Protein AF-A0A447P6P5-F1 (afdb_monomer)

Organism: Salmonella enterica I (NCBI:txid59201)

Radius of gyration: 33.0 Å; Cα contacts (8 Å, |Δi|>4): 101; chains: 1; bounding box: 118×25×106 Å

pLDDT: mean 76.09, std 16.67, range [41.31, 94.81]

Structure (mmCIF, N/CA/C/O backbone):
data_AF-A0A447P6P5-F1
#
_entry.id   AF-A0A447P6P5-F1
#
loop_
_atom_site.group_PDB
_atom_site.id
_atom_site.type_symbol
_atom_site.label_atom_id
_atom_site.label_alt_id
_atom_site.label_comp_id
_atom_site.label_asym_id
_atom_site.label_entity_id
_atom_site.label_seq_id
_atom_site.pdbx_PDB_ins_code
_atom_site.Cartn_x
_atom_site.Cartn_y
_atom_site.Cartn_z
_atom_site.occupancy
_atom_site.B_iso_or_equiv
_atom_site.auth_seq_id
_atom_site.auth_comp_id
_atom_site.auth_asym_id
_atom_site.auth_atom_id
_atom_site.pdbx_PDB_model_num
ATOM 1 N N . MET A 1 1 ? 58.495 3.629 -53.660 1.00 51.19 1 MET A N 1
ATOM 2 C CA . MET A 1 1 ? 57.794 2.337 -53.811 1.00 51.19 1 MET A CA 1
ATOM 3 C C . MET A 1 1 ? 57.690 1.677 -52.441 1.00 51.19 1 MET A C 1
ATOM 5 O O . MET A 1 1 ? 58.689 1.138 -52.007 1.00 51.19 1 MET A O 1
ATOM 9 N N . HIS A 1 2 ? 56.538 1.752 -51.763 1.00 53.44 2 HIS A N 1
ATOM 10 C CA . HIS A 1 2 ? 56.118 0.843 -50.677 1.00 53.44 2 HIS A CA 1
ATOM 11 C C . HIS A 1 2 ? 54.572 0.755 -50.694 1.00 53.44 2 HIS A C 1
ATOM 13 O O . HIS A 1 2 ? 53.941 1.761 -51.029 1.00 53.44 2 HIS A O 1
ATOM 19 N N . PRO A 1 3 ? 53.969 -0.424 -50.435 1.00 55.09 3 PRO A N 1
ATOM 20 C CA . PRO A 1 3 ? 52.590 -0.732 -50.821 1.00 55.09 3 PRO A CA 1
ATOM 21 C C . PRO A 1 3 ? 51.526 -0.330 -49.786 1.00 55.09 3 PRO A C 1
ATOM 23 O O . PRO A 1 3 ? 51.764 -0.310 -48.581 1.00 55.09 3 PRO A O 1
ATOM 26 N N . ILE A 1 4 ? 50.328 -0.065 -50.310 1.00 50.03 4 ILE A N 1
ATOM 27 C CA . ILE A 1 4 ? 49.050 0.128 -49.614 1.00 50.03 4 ILE A CA 1
ATOM 28 C C . ILE A 1 4 ? 48.359 -1.241 -49.506 1.00 50.03 4 ILE A C 1
ATOM 30 O O . ILE A 1 4 ? 48.405 -1.994 -50.478 1.00 50.03 4 ILE A O 1
ATOM 34 N N . SER A 1 5 ? 47.654 -1.506 -48.397 1.00 49.19 5 SER A N 1
ATOM 35 C CA . SER A 1 5 ? 46.321 -2.161 -48.322 1.00 49.19 5 SER A CA 1
ATOM 36 C C . SER A 1 5 ? 46.210 -3.167 -47.178 1.00 49.19 5 SER A C 1
ATOM 38 O O . SER A 1 5 ? 46.992 -4.110 -47.098 1.00 49.19 5 SER A O 1
ATOM 40 N N . GLY A 1 6 ? 45.175 -3.005 -46.346 1.00 42.78 6 GLY A N 1
ATOM 41 C CA . GLY A 1 6 ? 44.743 -4.063 -45.432 1.00 42.78 6 GLY A CA 1
ATOM 42 C C . GLY A 1 6 ? 44.015 -3.631 -44.158 1.00 42.78 6 GLY A C 1
ATOM 43 O O . GLY A 1 6 ? 44.214 -4.275 -43.137 1.00 42.78 6 GLY A O 1
ATOM 44 N N . ALA A 1 7 ? 43.194 -2.575 -44.166 1.00 54.06 7 ALA A N 1
ATOM 45 C CA . ALA A 1 7 ? 42.187 -2.409 -43.112 1.00 54.06 7 ALA A CA 1
ATOM 46 C C . ALA A 1 7 ? 40.901 -3.121 -43.573 1.00 54.06 7 ALA A C 1
ATOM 48 O O . ALA A 1 7 ? 40.435 -2.829 -44.679 1.00 54.06 7 ALA A O 1
ATOM 49 N N . PRO A 1 8 ? 40.348 -4.078 -42.804 1.00 49.00 8 PRO A N 1
ATOM 50 C CA . PRO A 1 8 ? 39.169 -4.813 -43.227 1.00 49.00 8 PRO A CA 1
ATOM 51 C C . PRO A 1 8 ? 37.962 -3.876 -43.274 1.00 49.00 8 PRO A C 1
ATOM 53 O O . PRO A 1 8 ? 37.763 -3.030 -42.403 1.00 49.00 8 PRO A O 1
ATOM 56 N N . ALA A 1 9 ? 37.179 -4.044 -44.336 1.00 51.53 9 ALA A N 1
ATOM 57 C CA . ALA A 1 9 ? 35.943 -3.338 -44.604 1.00 51.53 9 ALA A CA 1
ATOM 58 C C . ALA A 1 9 ? 34.991 -3.420 -43.402 1.00 51.53 9 ALA A C 1
ATOM 60 O O . ALA A 1 9 ? 34.477 -4.486 -43.068 1.00 51.53 9 ALA A O 1
ATOM 61 N N . GLN A 1 10 ? 34.744 -2.274 -42.770 1.00 59.47 10 GLN A N 1
ATOM 62 C CA . GLN A 1 10 ? 33.618 -2.111 -41.864 1.00 59.47 10 GLN A CA 1
ATOM 63 C C . GLN A 1 10 ? 32.341 -2.097 -42.721 1.00 59.47 10 GLN A C 1
ATOM 65 O O . GLN A 1 10 ? 32.234 -1.243 -43.607 1.00 59.47 10 GLN A O 1
ATOM 70 N N . PRO A 1 11 ? 31.396 -3.036 -42.531 1.00 58.00 11 PRO A N 1
ATOM 71 C CA . PRO A 1 11 ? 30.190 -3.073 -43.342 1.00 58.00 11 PRO A CA 1
ATOM 72 C C . PRO A 1 11 ? 29.338 -1.816 -43.078 1.00 58.00 11 PRO A C 1
ATOM 74 O O . PRO A 1 11 ? 29.114 -1.463 -41.917 1.00 58.00 11 PRO A O 1
ATOM 77 N N . PRO A 1 12 ? 28.850 -1.130 -44.128 1.00 58.97 12 PRO A N 1
ATOM 78 C CA . PRO A 1 12 ? 27.878 -0.057 -44.002 1.00 58.97 12 PRO A CA 1
ATOM 79 C C . PRO A 1 12 ? 26.493 -0.697 -43.865 1.00 58.97 12 PRO A C 1
ATOM 81 O O . PRO A 1 12 ? 25.820 -0.983 -44.852 1.00 58.97 12 PRO A O 1
ATOM 84 N N . GLY A 1 13 ? 26.089 -0.985 -42.633 1.00 54.47 13 GLY A N 1
ATOM 85 C CA . GLY A 1 13 ? 24.804 -1.609 -42.342 1.00 54.47 13 GLY A CA 1
ATOM 86 C C . GLY A 1 13 ? 24.309 -1.223 -40.958 1.00 54.47 13 GLY A C 1
ATOM 87 O O . GLY A 1 13 ? 25.074 -1.198 -40.006 1.00 54.47 13 GLY A O 1
ATOM 88 N N . GLU A 1 14 ? 23.018 -0.921 -40.885 1.00 51.12 14 GLU A N 1
ATOM 89 C CA . GLU A 1 14 ? 22.245 -0.584 -39.688 1.00 51.12 14 GLU A CA 1
ATOM 90 C C . GLU A 1 14 ? 22.444 0.839 -39.158 1.00 51.12 14 GLU A C 1
ATOM 92 O O . GLU A 1 14 ? 23.229 1.120 -38.253 1.00 51.12 14 GLU A O 1
ATOM 97 N N . GLY A 1 15 ? 21.580 1.733 -39.648 1.00 48.16 15 GLY A N 1
ATOM 98 C CA . GLY A 1 15 ? 21.087 2.860 -38.867 1.00 48.16 15 GLY A CA 1
ATOM 99 C C . GLY A 1 15 ? 20.467 2.371 -37.556 1.00 48.16 15 GLY A C 1
ATOM 100 O O . GLY A 1 15 ? 19.250 2.290 -37.413 1.00 48.16 15 GLY A O 1
ATOM 101 N N . ARG A 1 16 ? 21.307 2.047 -36.572 1.00 52.16 16 ARG A N 1
ATOM 102 C CA . ARG A 1 16 ? 20.913 2.035 -35.170 1.00 52.16 16 ARG A CA 1
ATOM 103 C C . ARG A 1 16 ? 20.646 3.482 -34.823 1.00 52.16 16 ARG A C 1
ATOM 105 O O . ARG A 1 16 ? 21.574 4.262 -34.635 1.00 52.16 16 ARG A O 1
ATOM 112 N N . ASN A 1 17 ? 19.368 3.843 -34.779 1.00 54.59 17 ASN A N 1
ATOM 113 C CA . ASN A 1 17 ? 18.946 5.081 -34.153 1.00 54.59 17 ASN A CA 1
ATOM 114 C C . ASN A 1 17 ? 19.639 5.133 -32.772 1.00 54.59 17 ASN A C 1
ATOM 116 O O . ASN A 1 17 ? 19.392 4.235 -31.960 1.00 54.59 17 ASN A O 1
ATOM 120 N N . PRO A 1 18 ? 20.553 6.084 -32.498 1.00 56.53 18 PRO A N 1
ATOM 121 C CA . PRO A 1 18 ? 21.360 6.086 -31.270 1.00 56.53 18 PRO A CA 1
ATOM 122 C C . PRO A 1 18 ? 20.484 6.097 -30.007 1.00 56.53 18 PRO A C 1
ATOM 124 O O . PRO A 1 18 ? 20.868 5.572 -28.964 1.00 56.53 18 PRO A O 1
ATOM 127 N N . LEU A 1 19 ? 19.255 6.600 -30.140 1.00 57.69 19 LEU A N 1
ATOM 128 C CA . LEU A 1 19 ? 18.202 6.577 -29.128 1.00 57.69 19 LEU A CA 1
ATOM 129 C C . LEU A 1 19 ? 17.721 5.152 -28.786 1.00 57.69 19 LEU A C 1
ATOM 131 O O . LEU A 1 19 ? 17.464 4.849 -27.621 1.00 57.69 19 LEU A O 1
ATOM 135 N N . SER A 1 20 ? 17.624 4.257 -29.774 1.00 59.41 20 SER A N 1
ATOM 136 C CA . SER A 1 20 ? 17.204 2.864 -29.575 1.00 59.41 20 SER A CA 1
ATOM 137 C C . SER A 1 20 ? 18.288 2.056 -28.872 1.00 59.41 20 SER A C 1
ATOM 139 O O . SER A 1 20 ? 17.975 1.382 -27.899 1.00 59.41 20 SER A O 1
ATOM 141 N N . ALA A 1 21 ? 19.556 2.199 -29.275 1.00 62.72 21 ALA A N 1
ATOM 142 C CA . ALA A 1 21 ? 20.678 1.525 -28.616 1.00 62.72 21 ALA A CA 1
ATOM 143 C C . ALA A 1 21 ? 20.829 1.960 -27.147 1.00 62.72 21 ALA A C 1
ATOM 145 O O . ALA A 1 21 ? 21.043 1.119 -26.278 1.00 62.72 21 ALA A O 1
ATOM 146 N N . ALA A 1 22 ? 20.626 3.251 -26.852 1.00 63.69 22 ALA A N 1
ATOM 147 C CA . ALA A 1 22 ? 20.622 3.767 -25.482 1.00 63.69 22 ALA A CA 1
ATOM 148 C C . ALA A 1 22 ? 19.467 3.204 -24.631 1.00 63.69 22 ALA A C 1
ATOM 150 O O . ALA A 1 22 ? 19.603 2.972 -23.431 1.00 63.69 22 ALA A O 1
ATOM 151 N N . SER A 1 23 ? 18.331 2.915 -25.267 1.00 63.56 23 SER A N 1
ATOM 152 C CA . SER A 1 23 ? 17.153 2.334 -24.616 1.00 63.56 23 SER A CA 1
ATOM 153 C C . SER A 1 23 ? 17.331 0.849 -24.265 1.00 63.56 23 SER A C 1
ATOM 155 O O . SER A 1 23 ? 16.582 0.320 -23.442 1.00 63.56 23 SER A O 1
ATOM 157 N N . GLU A 1 24 ? 18.289 0.151 -24.882 1.00 74.56 24 GLU A N 1
ATOM 158 C CA . GLU A 1 24 ? 18.596 -1.264 -24.604 1.00 74.56 24 GLU A CA 1
ATOM 159 C C . GLU A 1 24 ? 19.749 -1.456 -23.615 1.00 74.56 24 GLU A C 1
ATOM 161 O O . GLU A 1 24 ? 20.139 -2.587 -23.335 1.00 74.56 24 GLU A O 1
ATOM 166 N N . GLN A 1 25 ? 20.297 -0.368 -23.073 1.00 78.31 25 GLN A N 1
ATOM 167 C CA . GLN A 1 25 ? 21.364 -0.448 -22.086 1.00 78.31 25 GLN A CA 1
ATOM 168 C C . GLN A 1 25 ? 20.841 -0.961 -20.734 1.00 78.31 25 GLN A C 1
ATOM 170 O O . GLN A 1 25 ? 19.673 -0.735 -20.379 1.00 78.31 25 GLN A O 1
ATOM 175 N N . PRO A 1 26 ? 21.698 -1.646 -19.954 1.00 83.75 26 PRO A N 1
ATOM 176 C CA . PRO A 1 26 ? 21.374 -2.009 -18.583 1.00 83.75 26 PRO A CA 1
ATOM 177 C C . PRO A 1 26 ? 21.092 -0.759 -17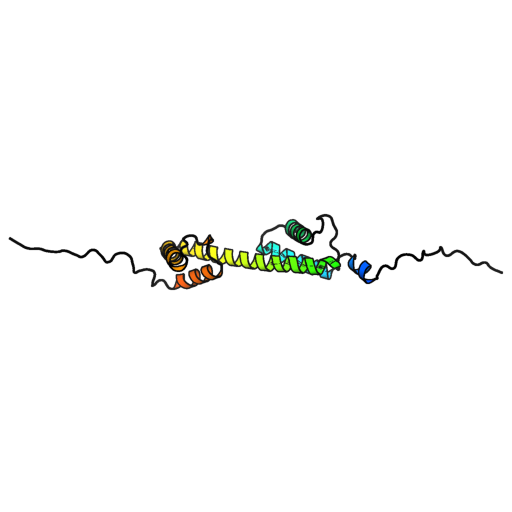.739 1.00 83.75 26 PRO A C 1
ATOM 179 O O . PRO A 1 26 ? 21.583 0.331 -18.030 1.00 83.75 26 PRO A O 1
ATOM 182 N N . LEU A 1 27 ? 20.323 -0.939 -16.664 1.00 85.81 27 LEU A N 1
ATOM 183 C CA . LEU A 1 27 ? 20.071 0.107 -15.671 1.00 85.81 27 LEU A CA 1
ATOM 184 C C . LEU A 1 27 ? 21.379 0.750 -15.185 1.00 85.81 27 LEU A C 1
ATOM 186 O O . LEU A 1 27 ? 22.307 0.059 -14.759 1.00 85.81 27 LEU A O 1
ATOM 190 N N . SER A 1 28 ? 21.410 2.082 -15.158 1.00 87.88 28 SER A N 1
ATOM 191 C CA . SER A 1 28 ? 22.479 2.827 -14.486 1.00 87.88 28 SER A CA 1
ATOM 192 C C . SER A 1 28 ? 22.484 2.553 -12.974 1.00 87.88 28 SER A C 1
ATOM 194 O O . SER A 1 28 ? 21.442 2.262 -12.380 1.00 87.88 28 SER A O 1
ATOM 196 N N . MET A 1 29 ? 23.642 2.712 -12.322 1.00 88.81 29 MET A N 1
ATOM 197 C CA . MET A 1 29 ? 23.793 2.544 -10.868 1.00 88.81 29 MET A CA 1
ATOM 198 C C . MET A 1 29 ? 22.770 3.372 -10.081 1.00 88.81 29 MET A C 1
ATOM 200 O O . MET A 1 29 ? 22.152 2.865 -9.150 1.00 88.81 29 MET A O 1
ATOM 204 N N . GLN A 1 30 ? 22.525 4.619 -10.492 1.00 89.44 30 GLN A N 1
ATOM 205 C CA . GLN A 1 30 ? 21.541 5.483 -9.838 1.00 89.44 30 GLN A CA 1
ATOM 206 C C . GLN A 1 30 ? 20.110 4.942 -9.974 1.00 89.44 30 GLN A C 1
ATOM 208 O O . GLN A 1 30 ? 19.375 4.907 -8.990 1.00 89.44 30 GLN A O 1
ATOM 213 N N . GLN A 1 31 ? 19.730 4.476 -11.168 1.00 89.94 31 GLN A N 1
ATOM 214 C CA . GLN A 1 31 ? 18.408 3.895 -11.429 1.00 89.94 31 GLN A CA 1
ATOM 215 C C . GLN A 1 31 ? 18.186 2.648 -10.569 1.00 89.94 31 GLN A C 1
ATOM 217 O O . GLN A 1 31 ? 17.155 2.504 -9.915 1.00 89.94 31 GLN A O 1
ATOM 222 N N . ARG A 1 32 ? 19.196 1.776 -10.498 1.00 88.12 32 ARG A N 1
ATOM 223 C CA . ARG A 1 32 ? 19.159 0.583 -9.651 1.00 88.12 32 ARG A CA 1
ATOM 224 C C . ARG A 1 32 ? 18.970 0.940 -8.175 1.00 88.12 32 ARG A C 1
ATOM 226 O O . ARG A 1 32 ? 18.113 0.348 -7.528 1.00 88.12 32 ARG A O 1
ATOM 233 N N . THR A 1 33 ? 19.693 1.939 -7.666 1.00 93.62 33 THR A N 1
ATOM 234 C CA . THR A 1 33 ? 19.553 2.409 -6.277 1.00 93.62 33 THR A CA 1
ATOM 235 C C . THR A 1 33 ? 18.148 2.933 -5.973 1.00 93.62 33 THR A C 1
ATOM 237 O O . THR A 1 33 ? 17.622 2.671 -4.892 1.00 93.62 33 THR A O 1
ATOM 240 N N . VAL A 1 34 ? 17.515 3.653 -6.907 1.00 93.75 34 VAL A N 1
ATOM 241 C CA . VAL A 1 34 ? 16.137 4.145 -6.728 1.00 93.75 34 VAL A CA 1
ATOM 242 C C . VAL A 1 34 ? 15.151 2.981 -6.610 1.00 93.75 34 VAL A C 1
ATOM 244 O O . VAL A 1 34 ? 14.380 2.945 -5.650 1.00 93.75 34 VAL A O 1
ATOM 247 N N . LEU A 1 35 ? 15.212 2.005 -7.524 1.00 91.94 35 LEU A N 1
ATOM 248 C CA . LEU A 1 35 ? 14.338 0.825 -7.482 1.00 91.94 35 LEU A CA 1
ATOM 249 C C . LEU A 1 35 ? 14.544 0.026 -6.189 1.00 91.94 35 LEU A C 1
ATOM 251 O O . LEU A 1 35 ? 13.580 -0.260 -5.487 1.00 91.94 35 LEU A O 1
ATOM 255 N N . GLU A 1 36 ? 15.794 -0.256 -5.819 1.00 92.81 36 GLU A N 1
ATOM 256 C CA . GLU A 1 36 ? 16.129 -0.980 -4.585 1.00 92.81 36 GLU A CA 1
ATOM 257 C C . GLU A 1 36 ? 15.605 -0.262 -3.332 1.00 92.81 36 GLU A C 1
ATOM 259 O O . GLU A 1 36 ? 15.059 -0.899 -2.428 1.00 92.81 36 GLU A O 1
ATOM 264 N N . ARG A 1 37 ? 15.697 1.074 -3.283 1.00 94.81 37 ARG A N 1
ATOM 265 C CA . ARG A 1 37 ? 15.153 1.870 -2.174 1.00 94.81 37 ARG A CA 1
ATOM 266 C C . ARG A 1 37 ? 13.629 1.771 -2.094 1.00 94.81 37 ARG A C 1
ATOM 268 O O . ARG A 1 37 ? 13.090 1.641 -0.993 1.00 94.81 37 ARG A O 1
ATOM 275 N N . LEU A 1 38 ? 12.934 1.841 -3.231 1.00 94.81 38 LEU A N 1
ATOM 276 C CA . LEU A 1 38 ? 11.477 1.691 -3.283 1.00 94.81 38 LEU A CA 1
ATOM 277 C C . LEU A 1 38 ? 11.049 0.290 -2.836 1.00 94.81 38 LEU A C 1
ATOM 279 O O . LEU A 1 38 ? 10.142 0.156 -2.016 1.00 94.81 38 LEU A O 1
ATOM 283 N N . ILE A 1 39 ? 11.748 -0.738 -3.311 1.00 93.88 39 ILE A N 1
ATOM 284 C CA . ILE A 1 39 ? 11.488 -2.140 -2.980 1.00 93.88 39 ILE A CA 1
ATOM 285 C C . ILE A 1 39 ? 11.725 -2.404 -1.500 1.00 93.88 39 ILE A C 1
ATOM 287 O O . ILE A 1 39 ? 10.839 -2.933 -0.838 1.00 93.88 39 ILE A O 1
ATOM 291 N N . THR A 1 40 ? 12.860 -1.965 -0.952 1.00 94.75 40 THR A N 1
ATOM 292 C CA . THR A 1 40 ? 13.166 -2.096 0.482 1.00 94.75 40 THR A CA 1
ATOM 293 C C . THR A 1 40 ? 12.044 -1.505 1.330 1.00 94.75 40 THR A C 1
ATOM 295 O O . THR A 1 40 ? 11.552 -2.147 2.255 1.00 94.75 40 THR A O 1
ATOM 298 N N . ARG A 1 41 ? 11.573 -0.304 0.974 1.00 94.56 41 ARG A N 1
ATOM 299 C CA . ARG A 1 41 ? 10.482 0.356 1.695 1.00 94.56 41 ARG A CA 1
ATOM 300 C C . ARG A 1 41 ? 9.151 -0.384 1.549 1.00 94.56 41 ARG A C 1
ATOM 302 O O . ARG A 1 41 ? 8.384 -0.437 2.507 1.00 94.56 41 ARG A O 1
ATOM 309 N N . LEU A 1 42 ? 8.873 -0.955 0.377 1.00 94.06 42 LEU A N 1
ATOM 310 C CA . LEU A 1 42 ? 7.671 -1.753 0.146 1.00 94.06 42 LEU A CA 1
ATOM 311 C C . LEU A 1 42 ? 7.679 -3.039 0.982 1.00 94.06 42 LEU A C 1
ATOM 313 O O . LEU A 1 42 ? 6.671 -3.360 1.608 1.00 94.06 42 LEU A O 1
ATOM 317 N N . ILE A 1 43 ? 8.813 -3.739 1.038 1.00 94.44 43 ILE A N 1
ATOM 318 C CA . ILE A 1 43 ? 9.002 -4.954 1.842 1.00 94.44 43 ILE A CA 1
ATOM 319 C C . ILE A 1 43 ? 8.780 -4.652 3.322 1.00 94.44 43 ILE A C 1
ATOM 321 O O . ILE A 1 43 ? 8.060 -5.388 3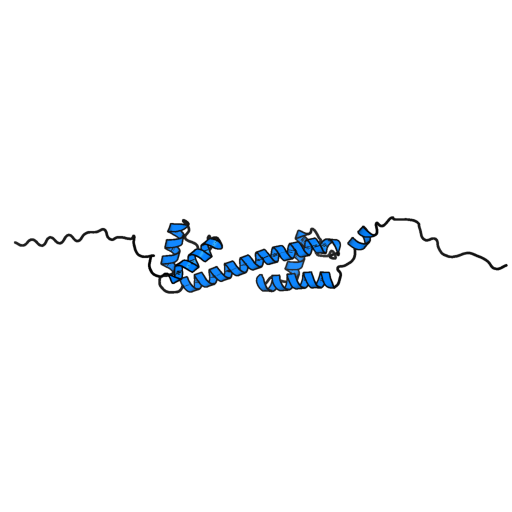.987 1.00 94.44 43 ILE A O 1
ATOM 325 N N . SER A 1 44 ? 9.312 -3.539 3.835 1.00 93.88 44 SER A N 1
ATOM 326 C CA . SER A 1 44 ? 9.099 -3.153 5.237 1.00 93.88 44 SER A CA 1
ATOM 327 C C . SER A 1 44 ? 7.622 -2.953 5.599 1.00 93.88 44 SER A C 1
ATOM 329 O O . SER A 1 44 ? 7.253 -3.166 6.747 1.00 93.88 44 SER A O 1
ATOM 331 N N . LEU A 1 45 ? 6.777 -2.548 4.645 1.00 91.50 45 LEU A N 1
ATOM 332 C CA . LEU A 1 45 ? 5.345 -2.312 4.876 1.00 91.50 45 LEU A CA 1
ATOM 333 C C . LEU A 1 45 ? 4.477 -3.546 4.612 1.00 91.50 45 LEU A C 1
ATOM 335 O O . LEU A 1 45 ? 3.472 -3.752 5.286 1.00 91.50 45 LEU A O 1
ATOM 339 N N . THR A 1 46 ? 4.828 -4.336 3.599 1.00 90.19 46 THR A N 1
ATOM 340 C CA . THR A 1 46 ? 4.020 -5.473 3.124 1.00 90.19 46 THR A CA 1
ATOM 341 C C . THR A 1 46 ? 4.500 -6.821 3.654 1.00 90.19 46 THR A C 1
ATOM 343 O O . THR A 1 46 ? 3.766 -7.800 3.556 1.00 90.19 46 THR A O 1
ATOM 346 N N . GLN A 1 47 ? 5.719 -6.881 4.198 1.00 89.25 47 GLN A N 1
ATOM 347 C CA . GLN A 1 47 ? 6.449 -8.107 4.535 1.00 89.25 47 GLN A CA 1
ATOM 348 C C . GLN A 1 47 ? 6.580 -9.110 3.372 1.00 89.25 47 GLN A C 1
ATOM 350 O O . GLN A 1 47 ? 6.800 -10.297 3.596 1.00 89.25 47 GLN A O 1
ATOM 355 N N . GLN A 1 48 ? 6.463 -8.648 2.122 1.00 90.94 48 GLN A N 1
ATOM 356 C CA . GLN A 1 48 ? 6.728 -9.472 0.938 1.00 90.94 48 GLN A CA 1
ATOM 357 C C . GLN A 1 48 ? 8.231 -9.673 0.732 1.00 90.94 48 GLN A C 1
ATOM 359 O O . GLN A 1 48 ? 9.030 -8.830 1.133 1.00 90.94 48 GLN A O 1
ATOM 364 N N . GLN A 1 49 ? 8.643 -10.745 0.054 1.00 92.06 49 GLN A N 1
ATOM 365 C CA . GLN A 1 49 ? 10.052 -10.910 -0.302 1.00 92.06 49 GLN A CA 1
ATOM 366 C C . GLN A 1 49 ? 10.458 -9.974 -1.445 1.00 92.06 49 GLN A C 1
ATOM 368 O O . GLN A 1 49 ? 9.678 -9.697 -2.357 1.00 92.06 49 GLN A O 1
ATOM 373 N N . SER A 1 50 ? 11.721 -9.543 -1.452 1.00 89.31 50 SER A N 1
ATOM 374 C CA . SER A 1 50 ? 12.290 -8.731 -2.539 1.00 89.31 50 SER A CA 1
ATOM 375 C C . SER A 1 50 ? 12.105 -9.379 -3.908 1.00 89.31 50 SER A C 1
ATOM 377 O O . SER A 1 50 ? 11.715 -8.699 -4.855 1.00 89.31 50 SER A O 1
ATOM 379 N N . ALA A 1 51 ? 12.305 -10.695 -4.000 1.00 89.50 51 ALA A N 1
ATOM 380 C CA . ALA A 1 51 ? 12.087 -11.459 -5.223 1.00 89.50 51 ALA A CA 1
ATOM 381 C C . ALA A 1 51 ? 10.636 -11.365 -5.730 1.00 89.50 51 ALA A C 1
ATOM 383 O O . ALA A 1 51 ? 10.422 -11.181 -6.925 1.00 89.50 51 ALA A O 1
ATOM 384 N N . GLU A 1 52 ? 9.644 -11.426 -4.838 1.00 91.25 52 GLU A N 1
ATOM 385 C CA . GLU A 1 52 ? 8.226 -11.314 -5.201 1.00 91.25 52 GLU A CA 1
ATOM 386 C C . GLU A 1 52 ? 7.868 -9.905 -5.673 1.00 91.25 52 GLU A C 1
ATOM 388 O O . GLU A 1 52 ? 7.133 -9.749 -6.647 1.00 91.25 52 GLU A O 1
ATOM 393 N N . VAL A 1 53 ? 8.416 -8.872 -5.025 1.00 92.19 53 VAL A N 1
ATOM 394 C CA . VAL A 1 53 ? 8.211 -7.479 -5.445 1.00 92.19 53 VAL A CA 1
ATOM 395 C C . VAL A 1 53 ? 8.793 -7.250 -6.841 1.00 92.19 53 VAL A C 1
ATOM 397 O O . VAL A 1 53 ? 8.112 -6.707 -7.713 1.00 92.19 53 VAL A O 1
ATOM 400 N N . TRP A 1 54 ? 10.025 -7.710 -7.079 1.00 90.12 54 TRP A N 1
ATOM 401 C CA . TRP A 1 54 ? 10.667 -7.643 -8.392 1.00 90.12 54 TRP A CA 1
ATOM 402 C C . TRP A 1 54 ? 9.878 -8.420 -9.452 1.00 90.12 54 TRP A C 1
ATOM 404 O O . TRP A 1 54 ? 9.658 -7.900 -10.547 1.00 90.12 54 TRP A O 1
ATOM 414 N N . ALA A 1 55 ? 9.423 -9.633 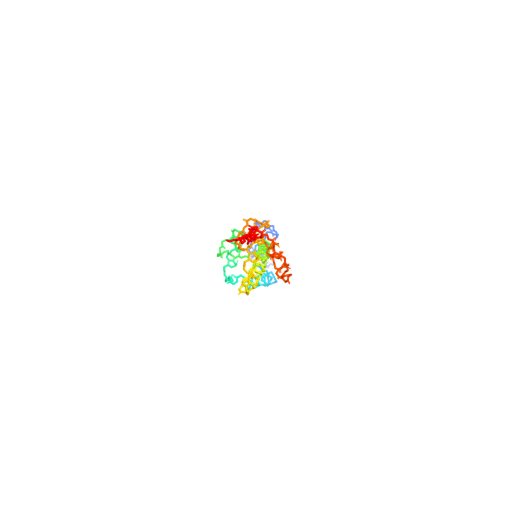-9.133 1.00 90.44 55 ALA A N 1
ATOM 415 C CA . ALA A 1 55 ? 8.643 -10.464 -10.044 1.00 90.44 55 ALA A CA 1
ATOM 416 C C . ALA A 1 55 ? 7.287 -9.832 -10.385 1.00 90.44 55 ALA A C 1
ATOM 418 O O . ALA A 1 55 ? 6.914 -9.754 -11.555 1.00 90.44 55 ALA A O 1
ATOM 419 N N . GLY A 1 56 ? 6.570 -9.316 -9.384 1.00 90.19 56 GLY A N 1
ATOM 420 C CA . GLY A 1 56 ? 5.289 -8.637 -9.573 1.00 90.19 56 GLY A CA 1
ATOM 421 C C . GLY A 1 56 ? 5.417 -7.349 -10.386 1.00 90.19 56 GLY A C 1
ATOM 422 O O . GLY A 1 56 ? 4.549 -7.052 -11.207 1.00 90.19 56 GLY A O 1
ATOM 423 N N . MET A 1 57 ? 6.508 -6.604 -10.202 1.00 91.62 57 MET A N 1
ATOM 424 C CA . MET A 1 57 ? 6.814 -5.422 -11.005 1.00 91.62 57 MET A CA 1
ATOM 425 C C . MET A 1 57 ? 7.124 -5.798 -12.461 1.00 91.62 57 MET A C 1
ATOM 427 O O . MET A 1 57 ? 6.549 -5.221 -13.377 1.00 91.62 57 MET A O 1
ATOM 431 N N . LYS A 1 58 ? 7.992 -6.795 -12.693 1.00 89.44 58 LYS A N 1
ATOM 432 C CA . LYS A 1 58 ? 8.304 -7.292 -14.045 1.00 89.44 58 LYS A CA 1
ATOM 433 C C . LYS A 1 58 ? 7.059 -7.815 -14.762 1.00 89.44 58 LYS A C 1
ATOM 435 O O . LYS A 1 58 ? 6.872 -7.507 -15.933 1.00 89.44 58 LYS A O 1
ATOM 440 N N . HIS A 1 59 ? 6.195 -8.537 -14.051 1.00 91.50 59 HIS A N 1
ATOM 441 C CA . HIS A 1 59 ? 4.928 -9.037 -14.577 1.00 91.50 59 HIS A CA 1
ATOM 442 C C . HIS A 1 59 ? 4.003 -7.906 -15.050 1.00 91.50 59 HIS A C 1
ATOM 444 O O . HIS A 1 59 ? 3.477 -7.983 -16.155 1.00 91.50 59 HIS A O 1
ATOM 450 N N . ASP A 1 60 ? 3.861 -6.837 -14.261 1.00 89.44 60 ASP A N 1
ATOM 451 C CA . ASP A 1 60 ? 3.056 -5.658 -14.620 1.00 89.44 60 ASP A CA 1
ATOM 452 C C . ASP A 1 60 ? 3.586 -4.943 -15.873 1.00 89.44 60 ASP A C 1
ATOM 454 O O . ASP A 1 60 ? 2.829 -4.496 -16.727 1.00 89.44 60 ASP A O 1
ATOM 458 N N . LEU A 1 61 ? 4.911 -4.927 -16.023 1.00 87.50 61 LEU A N 1
ATOM 459 C CA . LEU A 1 61 ? 5.607 -4.381 -17.188 1.00 87.50 61 LEU A CA 1
ATOM 460 C C . LEU A 1 61 ? 5.571 -5.312 -18.414 1.00 87.50 61 LEU A C 1
ATOM 462 O O . LEU A 1 61 ? 6.117 -4.956 -19.459 1.00 87.50 61 LEU A O 1
ATOM 466 N N . GLY A 1 62 ? 5.010 -6.520 -18.292 1.00 86.44 62 GLY A N 1
ATOM 467 C CA . GLY A 1 62 ? 5.050 -7.552 -19.332 1.00 86.44 62 GLY A CA 1
ATOM 468 C C . GLY A 1 62 ? 6.452 -8.123 -19.591 1.00 86.44 62 GLY A C 1
ATOM 469 O O . GLY A 1 62 ? 6.697 -8.741 -20.627 1.00 86.44 62 GLY A O 1
ATOM 470 N N . ILE A 1 63 ? 7.394 -7.915 -18.669 1.00 87.00 63 ILE A N 1
ATOM 471 C CA . ILE A 1 63 ? 8.771 -8.401 -18.759 1.00 87.00 63 ILE A CA 1
ATOM 472 C C . ILE A 1 63 ? 8.821 -9.815 -18.176 1.00 87.00 63 ILE A C 1
ATOM 474 O O . ILE A 1 63 ? 8.389 -10.062 -17.049 1.00 87.00 63 ILE A O 1
ATOM 478 N N . LYS A 1 64 ? 9.392 -10.764 -18.925 1.00 82.69 64 LYS A N 1
ATOM 479 C CA . LYS A 1 64 ? 9.658 -12.114 -18.404 1.00 82.69 64 LYS A CA 1
ATOM 480 C C . LYS A 1 64 ? 10.555 -12.035 -17.162 1.00 82.69 64 LYS A C 1
ATOM 482 O O . LYS A 1 64 ? 11.487 -11.240 -17.126 1.00 82.69 64 LYS A O 1
ATOM 487 N N . ASN A 1 65 ? 10.327 -12.888 -16.164 1.00 74.75 65 ASN A N 1
ATOM 488 C CA . ASN A 1 65 ? 11.094 -12.858 -14.909 1.00 74.75 65 ASN A CA 1
ATOM 489 C C . ASN A 1 65 ? 12.619 -12.976 -15.111 1.00 74.75 65 ASN A C 1
ATOM 491 O O . ASN A 1 65 ? 13.371 -12.260 -14.447 1.00 74.75 65 ASN A O 1
ATOM 495 N N . ASP A 1 66 ? 13.051 -13.783 -16.083 1.00 75.38 66 ASP A N 1
ATOM 496 C CA . ASP A 1 66 ? 14.456 -13.950 -16.488 1.00 75.38 66 ASP A CA 1
ATOM 497 C C . ASP A 1 66 ? 15.005 -12.830 -17.383 1.00 75.38 66 ASP A C 1
ATOM 499 O O . ASP A 1 66 ? 16.211 -12.745 -17.603 1.00 75.38 66 ASP A O 1
ATOM 503 N N . ALA A 1 67 ? 14.152 -11.950 -17.916 1.00 77.88 67 ALA A N 1
ATOM 504 C CA . ALA A 1 67 ? 14.628 -10.877 -18.777 1.00 77.88 67 ALA A CA 1
ATOM 505 C C . ALA A 1 67 ? 15.351 -9.790 -17.953 1.00 77.88 67 ALA A C 1
ATOM 507 O O . ALA A 1 67 ? 14.884 -9.411 -16.863 1.00 77.88 67 ALA A O 1
ATOM 508 N N . PRO A 1 68 ? 16.476 -9.256 -18.469 1.00 77.69 68 PRO A N 1
ATOM 509 C CA . PRO A 1 68 ? 17.164 -8.140 -17.844 1.00 77.69 68 PRO A CA 1
ATOM 510 C C . PRO A 1 68 ? 16.293 -6.887 -17.919 1.00 77.69 68 PRO A C 1
ATOM 512 O O . PRO A 1 68 ? 15.680 -6.587 -18.944 1.00 77.69 68 PRO A O 1
ATOM 515 N N . LEU A 1 69 ? 16.251 -6.135 -16.822 1.00 84.00 69 LEU A N 1
ATOM 516 C CA . LEU A 1 69 ? 15.554 -4.858 -16.793 1.00 84.00 69 LEU A CA 1
ATOM 517 C C . LEU A 1 69 ? 16.470 -3.790 -17.405 1.00 84.00 69 LEU A C 1
ATOM 519 O O . LEU A 1 69 ? 17.594 -3.576 -16.948 1.00 84.00 69 LEU A O 1
ATOM 523 N N . LEU A 1 70 ? 15.995 -3.162 -18.474 1.00 86.56 70 LEU A N 1
ATOM 524 C CA . LEU A 1 70 ? 16.742 -2.178 -19.261 1.00 86.56 70 LEU A CA 1
ATOM 525 C C . LEU A 1 70 ? 16.338 -0.759 -18.863 1.00 86.56 70 LEU A C 1
ATOM 527 O O . LEU A 1 70 ? 15.241 -0.550 -18.339 1.00 86.56 70 LEU A O 1
ATOM 531 N N . SER A 1 71 ? 17.182 0.233 -19.156 1.00 85.25 71 SER A N 1
ATOM 532 C CA . SER A 1 71 ? 16.902 1.632 -18.802 1.00 85.25 71 SER A CA 1
ATOM 533 C C . SER A 1 71 ? 15.586 2.160 -19.381 1.00 85.25 71 SER A C 1
ATOM 535 O O . SER A 1 71 ? 14.933 2.971 -18.731 1.00 85.25 71 SER A O 1
ATOM 537 N N . ARG A 1 72 ? 15.115 1.656 -20.532 1.00 86.56 72 A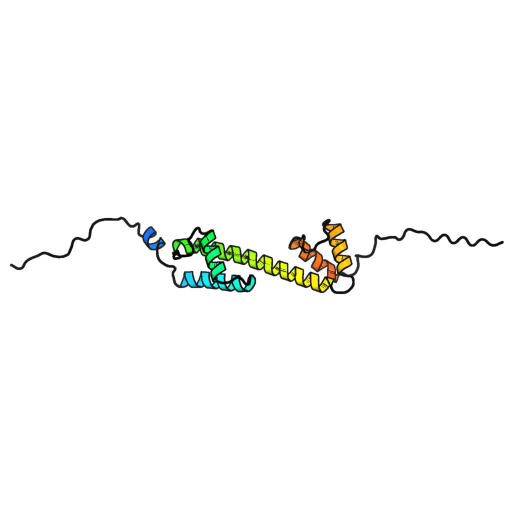RG A N 1
ATOM 538 C CA . ARG A 1 72 ? 13.787 2.022 -21.068 1.00 86.56 72 ARG A CA 1
ATOM 539 C C . ARG A 1 72 ? 12.623 1.655 -20.140 1.00 86.56 72 ARG A C 1
ATOM 541 O O . ARG A 1 72 ? 11.577 2.288 -20.191 1.00 86.56 72 ARG A O 1
ATOM 548 N N . HIS A 1 73 ? 12.790 0.611 -19.327 1.00 88.62 73 HIS A N 1
ATOM 549 C CA . HIS A 1 73 ? 11.757 0.106 -18.424 1.00 88.62 73 HIS A CA 1
ATOM 550 C C . HIS A 1 73 ? 11.797 0.799 -17.065 1.00 88.62 73 HIS A C 1
ATOM 552 O O . HIS A 1 73 ? 10.844 0.672 -16.303 1.00 88.62 73 HIS A O 1
ATOM 558 N N . PHE A 1 74 ? 12.869 1.538 -16.763 1.00 89.25 74 PHE A N 1
ATOM 559 C CA . PHE A 1 74 ? 13.041 2.207 -15.480 1.00 89.25 74 PHE A CA 1
ATOM 560 C C . PHE A 1 74 ? 11.872 3.138 -15.118 1.00 89.25 74 PHE A C 1
ATOM 562 O O . PHE A 1 74 ? 11.329 2.948 -14.033 1.00 89.25 74 PHE A O 1
ATOM 569 N N . PRO A 1 75 ? 11.405 4.062 -15.988 1.00 89.75 75 PRO A N 1
ATOM 570 C CA . PRO A 1 75 ? 10.312 4.963 -15.621 1.00 89.75 75 PRO A CA 1
ATOM 571 C C . PRO A 1 75 ? 9.028 4.202 -15.277 1.00 89.75 75 PRO A C 1
ATOM 573 O O . PRO A 1 75 ? 8.353 4.514 -14.304 1.00 89.75 75 PRO A O 1
ATOM 576 N N . ALA A 1 76 ? 8.711 3.157 -16.042 1.00 90.31 76 ALA A N 1
ATOM 577 C CA . ALA A 1 76 ? 7.526 2.344 -15.801 1.00 90.31 76 ALA A CA 1
ATOM 578 C C . ALA A 1 76 ? 7.669 1.482 -14.529 1.00 90.31 76 ALA A C 1
ATOM 580 O O . ALA A 1 76 ? 6.722 1.354 -13.756 1.00 90.31 76 ALA A O 1
ATOM 581 N N . ALA A 1 77 ? 8.861 0.937 -14.272 1.00 91.75 77 ALA A N 1
ATOM 582 C CA . ALA A 1 77 ? 9.185 0.192 -13.057 1.00 91.75 77 ALA A CA 1
ATOM 583 C C . ALA A 1 77 ? 9.080 1.066 -11.800 1.00 91.75 77 ALA A C 1
ATOM 585 O O . ALA A 1 77 ? 8.457 0.673 -10.815 1.00 91.75 77 ALA A O 1
ATOM 586 N N . GLU A 1 78 ? 9.642 2.272 -11.849 1.00 93.06 78 GLU A N 1
ATOM 587 C CA . GLU A 1 78 ? 9.580 3.246 -10.762 1.00 93.06 78 GLU A CA 1
ATOM 588 C C . GLU A 1 78 ? 8.132 3.640 -10.444 1.00 93.06 78 GLU A C 1
ATOM 590 O O . GLU A 1 78 ? 7.735 3.643 -9.276 1.00 93.06 78 GLU A O 1
ATOM 595 N N . GLN A 1 79 ? 7.324 3.911 -11.473 1.00 93.81 79 GLN A N 1
ATOM 596 C CA . GLN A 1 79 ? 5.899 4.215 -11.321 1.00 93.81 79 GLN A CA 1
ATOM 597 C C . GLN A 1 79 ? 5.136 3.037 -10.705 1.00 93.81 79 GLN A C 1
ATOM 599 O O . GLN A 1 79 ? 4.391 3.229 -9.743 1.00 93.81 79 GLN A O 1
ATOM 604 N N . ASN A 1 80 ? 5.368 1.808 -11.183 1.00 93.88 80 ASN A N 1
ATOM 605 C CA . ASN A 1 80 ? 4.730 0.613 -10.630 1.00 93.88 80 ASN A CA 1
ATOM 606 C C . ASN A 1 80 ? 5.057 0.430 -9.138 1.00 93.88 80 ASN A C 1
ATOM 608 O O . ASN A 1 80 ? 4.159 0.229 -8.317 1.00 93.88 80 ASN A O 1
ATOM 612 N N . LEU A 1 81 ? 6.332 0.557 -8.763 1.00 93.81 81 LEU A N 1
ATOM 613 C CA . LEU A 1 81 ? 6.759 0.460 -7.367 1.00 93.81 81 LEU A CA 1
ATOM 614 C C . LEU A 1 81 ? 6.197 1.593 -6.510 1.00 93.81 81 LEU A C 1
ATOM 616 O O . LEU A 1 81 ? 5.760 1.338 -5.391 1.00 93.81 81 LEU A O 1
ATOM 620 N N . THR A 1 82 ? 6.170 2.824 -7.020 1.00 93.81 82 THR A N 1
ATOM 621 C CA . THR A 1 82 ? 5.613 3.985 -6.308 1.00 93.81 82 THR A CA 1
ATOM 622 C C . THR A 1 82 ? 4.115 3.817 -6.059 1.00 93.81 82 THR A C 1
ATOM 624 O O . THR A 1 82 ? 3.646 4.048 -4.944 1.00 93.81 82 THR A O 1
ATOM 627 N N . GLN A 1 83 ? 3.372 3.326 -7.053 1.00 94.00 83 GLN A N 1
ATOM 628 C CA . GLN A 1 83 ? 1.951 3.012 -6.916 1.00 94.00 83 GLN A CA 1
ATOM 629 C C . GLN A 1 83 ? 1.725 1.923 -5.861 1.00 94.00 83 GLN A C 1
ATOM 631 O O . GLN A 1 83 ? 0.908 2.087 -4.951 1.00 94.00 83 GLN A O 1
ATOM 636 N N . ARG A 1 84 ? 2.491 0.825 -5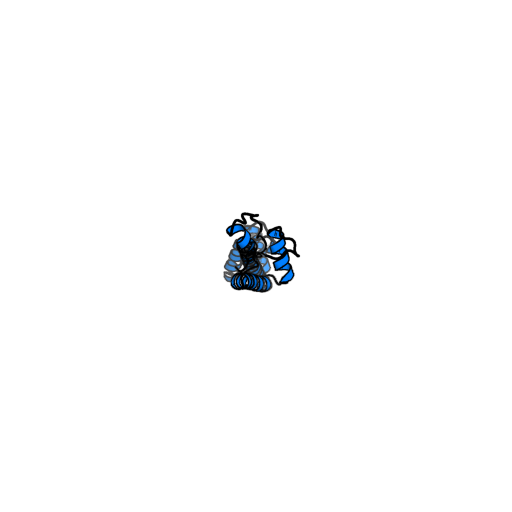.934 1.00 92.62 84 ARG A N 1
ATOM 637 C CA . ARG A 1 84 ? 2.446 -0.252 -4.934 1.00 92.62 84 ARG A CA 1
ATOM 638 C C . ARG A 1 84 ? 2.778 0.265 -3.539 1.00 92.62 84 ARG A C 1
ATOM 640 O O . ARG A 1 84 ? 2.123 -0.130 -2.580 1.00 92.62 84 ARG A O 1
ATOM 647 N N . LEU A 1 85 ? 3.747 1.170 -3.425 1.00 93.56 85 LEU A N 1
ATOM 648 C CA . LEU A 1 85 ? 4.137 1.794 -2.166 1.00 93.56 85 LEU A CA 1
ATOM 649 C C . LEU A 1 85 ? 2.984 2.602 -1.562 1.00 93.56 85 LEU A C 1
ATOM 651 O O . LEU A 1 85 ? 2.722 2.465 -0.369 1.00 93.56 85 LEU A O 1
ATOM 655 N N . GLY A 1 86 ? 2.275 3.399 -2.365 1.00 93.06 86 GLY A N 1
ATOM 656 C CA . GLY A 1 86 ? 1.098 4.146 -1.912 1.00 93.06 86 GLY A CA 1
ATOM 657 C C . GLY A 1 86 ? -0.007 3.223 -1.394 1.00 93.06 86 GLY A C 1
ATOM 658 O O . GLY A 1 86 ? -0.516 3.412 -0.289 1.00 93.06 86 GLY A O 1
ATOM 659 N N . VAL A 1 87 ? -0.313 2.160 -2.143 1.00 92.06 87 VAL A N 1
ATOM 660 C CA . VAL A 1 87 ? -1.303 1.149 -1.736 1.00 92.06 87 VAL A CA 1
ATOM 661 C C . VAL A 1 87 ? -0.866 0.416 -0.464 1.00 92.06 87 VAL A C 1
ATOM 663 O O . VAL A 1 87 ? -1.677 0.214 0.440 1.00 92.06 87 VAL A O 1
ATOM 666 N N . ALA A 1 88 ? 0.406 0.039 -0.351 1.00 92.69 88 ALA A N 1
ATOM 667 C CA . ALA A 1 88 ? 0.948 -0.616 0.836 1.00 92.69 88 ALA A CA 1
ATOM 668 C C . ALA A 1 88 ? 0.873 0.285 2.074 1.00 92.69 88 ALA A C 1
ATOM 670 O O . ALA A 1 88 ? 0.445 -0.170 3.131 1.00 92.69 88 ALA A O 1
ATOM 671 N N . GLN A 1 89 ? 1.225 1.568 1.941 1.00 91.94 89 GLN A N 1
ATOM 672 C CA . GLN A 1 89 ? 1.102 2.547 3.025 1.00 91.94 89 GLN A CA 1
ATOM 673 C C . GLN A 1 89 ? -0.350 2.699 3.477 1.00 91.94 89 GLN A C 1
ATOM 675 O O . GLN A 1 89 ? -0.625 2.660 4.675 1.00 91.94 89 GLN A O 1
ATOM 680 N N . GLN A 1 90 ? -1.284 2.816 2.530 1.00 89.25 90 GLN A N 1
ATOM 681 C CA . GLN A 1 90 ? -2.709 2.934 2.830 1.00 89.25 90 GLN A CA 1
ATOM 682 C C . GLN A 1 90 ? -3.234 1.699 3.575 1.00 89.25 90 GLN A C 1
ATOM 684 O O . GLN A 1 90 ? -3.931 1.839 4.580 1.00 89.25 90 GLN A O 1
ATOM 689 N N . ASN A 1 91 ? -2.882 0.497 3.106 1.00 88.69 91 ASN A N 1
ATOM 690 C CA . ASN A 1 91 ? -3.275 -0.759 3.743 1.00 88.69 91 ASN A CA 1
ATOM 691 C C . ASN A 1 91 ? -2.661 -0.907 5.137 1.00 88.69 91 ASN A C 1
ATOM 693 O O . ASN A 1 91 ? -3.356 -1.312 6.066 1.00 88.69 91 ASN A O 1
ATOM 697 N N . HIS A 1 92 ? -1.387 -0.547 5.301 1.00 88.75 92 HIS A N 1
ATOM 698 C CA . HIS A 1 92 ? -0.717 -0.575 6.596 1.00 88.75 92 HIS A CA 1
ATOM 699 C C . HIS A 1 92 ? -1.394 0.377 7.588 1.00 88.75 92 HIS A C 1
ATOM 701 O O . HIS A 1 92 ? -1.760 -0.038 8.684 1.00 88.75 92 HIS A O 1
ATOM 707 N N . ALA A 1 93 ? -1.653 1.626 7.187 1.00 86.81 93 ALA A N 1
ATOM 708 C CA . ALA A 1 93 ? -2.358 2.594 8.023 1.00 86.81 93 ALA A CA 1
ATOM 709 C C . ALA A 1 93 ? -3.772 2.112 8.395 1.00 86.81 93 ALA A C 1
ATOM 711 O O . ALA A 1 93 ? -4.172 2.213 9.552 1.00 86.81 93 ALA A O 1
ATOM 712 N N . ASN A 1 94 ? -4.517 1.530 7.447 1.00 85.44 94 ASN A N 1
ATOM 713 C CA . ASN A 1 94 ? -5.844 0.970 7.714 1.00 85.44 94 ASN A CA 1
ATOM 714 C C . ASN A 1 94 ? -5.778 -0.177 8.740 1.00 85.44 94 ASN A C 1
ATOM 716 O O . ASN A 1 94 ? -6.493 -0.151 9.741 1.00 85.44 94 ASN A O 1
ATOM 720 N N . ARG A 1 95 ? -4.856 -1.131 8.549 1.00 86.19 95 ARG A N 1
ATOM 721 C CA . ARG A 1 95 ? -4.601 -2.226 9.499 1.00 86.19 95 ARG A CA 1
ATOM 722 C C . ARG A 1 95 ? -4.253 -1.701 10.894 1.00 86.19 95 ARG A C 1
ATOM 724 O O . ARG A 1 95 ? -4.746 -2.246 11.876 1.00 86.19 95 ARG A O 1
ATOM 731 N N . GLN A 1 96 ? -3.446 -0.643 10.988 1.00 86.94 96 GLN A N 1
ATOM 732 C CA . GLN A 1 96 ? -3.089 -0.023 12.268 1.00 86.94 96 GLN A CA 1
ATOM 733 C C . GLN A 1 96 ? -4.300 0.597 12.974 1.00 86.94 96 GLN A C 1
ATOM 735 O O . GLN A 1 96 ? -4.459 0.406 14.179 1.00 86.94 96 GLN A O 1
ATOM 740 N N . VAL A 1 97 ? -5.166 1.302 12.240 1.00 84.19 97 VAL A N 1
ATOM 741 C CA . VAL A 1 97 ? -6.409 1.862 12.796 1.00 84.19 97 VAL A CA 1
ATOM 742 C C . VAL A 1 97 ? -7.340 0.744 13.268 1.00 84.19 97 VAL A C 1
ATOM 744 O O . VAL A 1 97 ? -7.875 0.820 14.370 1.00 84.19 97 VAL A O 1
ATOM 747 N N . LEU A 1 98 ? -7.490 -0.326 12.481 1.00 84.19 98 LEU A N 1
ATOM 748 C CA . LEU A 1 98 ? -8.281 -1.495 12.872 1.00 84.19 98 LEU A CA 1
ATOM 749 C C . LEU A 1 98 ? -7.737 -2.182 14.128 1.00 84.19 98 LEU A C 1
ATOM 751 O O . LEU A 1 98 ? -8.531 -2.591 14.972 1.00 84.19 98 LEU A O 1
ATOM 755 N N . SER A 1 99 ? -6.413 -2.301 14.264 1.00 85.75 99 SER A N 1
ATOM 756 C CA . SER A 1 99 ? -5.786 -2.865 15.466 1.00 85.75 99 SER A CA 1
ATOM 757 C C . SER A 1 99 ? -6.121 -2.026 16.696 1.00 85.75 99 SER A C 1
ATOM 759 O O . SER A 1 99 ? -6.680 -2.563 17.646 1.00 85.75 99 SER A O 1
ATOM 761 N N . GLN A 1 100 ? -5.904 -0.707 16.632 1.00 84.00 100 GLN A N 1
ATOM 762 C CA . GLN A 1 100 ? -6.240 0.209 17.729 1.00 84.00 100 GLN A CA 1
ATOM 763 C C . GLN A 1 100 ? -7.720 0.146 18.100 1.00 84.00 100 GLN A C 1
ATOM 765 O O . GLN A 1 100 ? -8.060 0.061 19.277 1.00 84.00 100 GLN A O 1
ATOM 770 N N . LEU A 1 101 ? -8.613 0.147 17.107 1.00 81.62 101 LEU A N 1
ATOM 771 C CA . LEU A 1 101 ? -10.040 -0.023 17.357 1.00 81.62 101 LEU A CA 1
ATOM 772 C C . LEU A 1 101 ? -10.311 -1.364 18.038 1.00 81.62 101 LEU A C 1
ATOM 774 O O . LEU A 1 101 ? -11.000 -1.392 19.045 1.00 81.62 101 LEU A O 1
ATOM 778 N N . THR A 1 102 ? -9.743 -2.465 17.550 1.00 82.19 102 THR A N 1
ATOM 779 C CA . THR A 1 102 ? -9.938 -3.804 18.134 1.00 82.19 102 THR A CA 1
ATOM 780 C C . THR A 1 102 ? -9.464 -3.879 19.584 1.00 82.19 102 THR A C 1
ATOM 782 O O . THR A 1 102 ? -10.169 -4.443 20.421 1.00 82.19 102 THR A O 1
ATOM 785 N N . GLU A 1 103 ? -8.322 -3.270 19.900 1.00 85.19 103 GLU A N 1
ATOM 786 C CA . GLU A 1 103 ? -7.804 -3.163 21.266 1.00 85.19 103 GLU A CA 1
ATOM 787 C C . GLU A 1 103 ? -8.756 -2.360 22.157 1.00 85.19 103 GLU A C 1
ATOM 789 O O . GLU A 1 103 ? -9.147 -2.826 23.227 1.00 85.19 103 GLU A O 1
ATOM 794 N N . LEU A 1 104 ? -9.225 -1.203 21.684 1.00 80.94 104 LEU A N 1
ATOM 795 C CA . LEU A 1 104 ? -10.169 -0.362 22.415 1.00 80.94 104 LEU A CA 1
ATOM 796 C C . LEU A 1 104 ? -11.544 -1.025 22.601 1.00 80.94 104 LEU A C 1
ATOM 798 O O . LEU A 1 104 ? -12.166 -0.872 23.651 1.00 80.94 104 LEU A O 1
ATOM 802 N N . LEU A 1 105 ? -12.016 -1.789 21.614 1.00 78.81 105 LEU A N 1
ATOM 803 C CA . LEU A 1 105 ? -13.247 -2.586 21.690 1.00 78.81 105 LEU A CA 1
ATOM 804 C C . LEU A 1 105 ? -13.135 -3.715 22.718 1.00 78.81 105 LEU A C 1
ATOM 806 O O . LEU A 1 105 ? -14.152 -4.173 23.236 1.00 78.81 105 LEU A O 1
ATOM 810 N N . GLY A 1 106 ? -11.916 -4.172 23.009 1.00 77.12 106 GLY A N 1
ATOM 811 C CA . GLY A 1 106 ? -11.634 -5.110 24.092 1.00 77.12 106 GLY A CA 1
ATOM 812 C C . GLY A 1 106 ? -11.852 -4.518 25.487 1.00 77.12 106 GLY A C 1
ATOM 813 O O . GLY A 1 106 ? -11.956 -5.275 26.449 1.00 77.12 106 GLY A O 1
ATOM 814 N N . VAL A 1 107 ? -11.962 -3.192 25.606 1.00 79.38 107 VAL A N 1
ATOM 815 C CA . VAL A 1 107 ? -12.114 -2.490 26.883 1.00 79.38 107 VAL A CA 1
ATOM 816 C C . VAL A 1 107 ? -13.590 -2.177 27.156 1.00 79.38 107 VAL A C 1
ATOM 818 O O . VAL A 1 107 ? -14.224 -1.397 26.445 1.00 79.38 107 VAL A O 1
ATOM 821 N N . GLY A 1 108 ? -14.142 -2.764 28.222 1.00 77.56 108 GLY A N 1
ATOM 822 C CA . GLY A 1 108 ? -15.485 -2.452 28.726 1.00 77.56 108 GLY A CA 1
ATOM 823 C C . GLY A 1 108 ? -16.606 -2.652 27.694 1.00 77.56 108 GLY A C 1
ATOM 824 O O . GLY A 1 108 ? -16.659 -3.663 26.995 1.00 77.56 108 GLY A O 1
ATOM 825 N N . ASN A 1 109 ? -17.509 -1.671 27.592 1.00 79.75 109 ASN A N 1
ATOM 826 C CA . ASN A 1 109 ? -18.676 -1.705 26.698 1.00 79.75 109 ASN A CA 1
ATOM 827 C C . ASN A 1 109 ? -18.417 -1.096 25.308 1.00 79.75 109 ASN A C 1
ATOM 829 O O . ASN A 1 109 ? -19.351 -0.968 24.513 1.00 79.75 109 ASN A O 1
ATOM 833 N N . ASN A 1 110 ? -17.168 -0.757 24.974 1.00 80.25 110 ASN A N 1
ATOM 834 C CA . ASN A 1 110 ? -16.826 -0.123 23.697 1.00 80.25 110 ASN A CA 1
ATOM 835 C C . ASN A 1 110 ? -17.274 -0.967 22.499 1.00 80.25 110 ASN A C 1
ATOM 837 O O . ASN A 1 110 ? -17.758 -0.427 21.506 1.00 80.25 110 ASN A O 1
ATOM 841 N N . ARG A 1 111 ? -17.196 -2.302 22.616 1.00 80.88 111 ARG A N 1
ATOM 842 C CA . ARG A 1 111 ? -17.669 -3.225 21.575 1.00 80.88 111 ARG A CA 1
ATOM 843 C C . ARG A 1 111 ? -19.143 -3.036 21.234 1.00 80.88 111 ARG A C 1
ATOM 845 O O . ARG A 1 111 ? -19.491 -3.053 20.057 1.00 80.88 111 ARG A O 1
ATOM 852 N N . GLN A 1 112 ? -19.989 -2.865 22.249 1.00 80.88 112 GLN A N 1
ATOM 853 C CA . GLN A 1 112 ? -21.429 -2.658 22.082 1.00 80.88 112 GLN A CA 1
ATOM 854 C C . GLN A 1 112 ? -21.698 -1.282 21.472 1.00 80.88 112 GLN A C 1
ATOM 856 O O . GLN A 1 112 ? -22.351 -1.207 20.439 1.00 80.88 112 GLN A O 1
ATOM 861 N N . ALA A 1 113 ? -21.114 -0.224 22.044 1.00 80.88 113 ALA A N 1
ATOM 862 C CA . ALA A 1 113 ? -21.296 1.150 21.576 1.00 80.88 113 ALA A CA 1
ATOM 863 C C . ALA A 1 113 ? -20.901 1.324 20.100 1.00 80.88 113 ALA A C 1
ATOM 865 O O . ALA A 1 113 ? -21.656 1.872 19.304 1.00 80.88 113 ALA A O 1
ATOM 866 N N . VAL A 1 114 ? -19.743 0.790 19.708 1.00 79.94 114 VAL A N 1
ATOM 867 C CA . VAL A 1 114 ? -19.270 0.863 18.321 1.00 79.94 114 VAL A CA 1
ATOM 868 C C . VAL A 1 114 ? -20.093 -0.021 17.391 1.00 79.94 114 VAL A C 1
ATOM 870 O O . VAL A 1 114 ? -20.421 0.414 16.291 1.00 79.94 114 VAL A O 1
ATOM 873 N N . SER A 1 115 ? -20.455 -1.239 17.806 1.00 81.06 115 SER A N 1
ATOM 874 C CA . SER A 1 115 ? -21.299 -2.106 16.970 1.00 81.06 115 SER A CA 1
ATOM 875 C C . SER A 1 115 ? -22.668 -1.476 16.719 1.00 81.06 115 SER A C 1
ATOM 877 O O . SER A 1 115 ? -23.165 -1.540 15.598 1.00 81.06 115 SER A O 1
ATOM 879 N N . ASP A 1 116 ? -23.256 -0.845 17.737 1.00 83.88 116 ASP A N 1
ATOM 880 C CA . ASP A 1 116 ? -24.533 -0.147 17.618 1.00 83.88 116 ASP A CA 1
ATOM 881 C C . ASP A 1 116 ? -24.406 1.095 16.723 1.00 83.88 116 ASP A C 1
ATOM 883 O O . ASP A 1 116 ? -25.178 1.254 15.781 1.00 83.88 116 ASP A O 1
ATOM 887 N N . PHE A 1 117 ? -23.349 1.897 16.902 1.00 82.62 117 PHE A N 1
ATOM 888 C CA . PHE A 1 117 ? -23.043 3.034 16.030 1.00 82.62 117 PHE A CA 1
ATOM 889 C C . PHE A 1 117 ? -22.937 2.658 14.556 1.00 82.62 117 PHE A C 1
ATOM 891 O O . PHE A 1 117 ? -23.563 3.284 13.705 1.00 82.62 117 PHE A O 1
ATOM 898 N N . ILE A 1 118 ? -22.121 1.647 14.248 1.00 84.38 118 ILE A N 1
ATOM 899 C CA . ILE A 1 118 ? -21.866 1.205 12.875 1.00 84.38 118 ILE A CA 1
ATOM 900 C C . ILE A 1 118 ? -23.174 0.717 12.248 1.00 84.38 118 ILE A C 1
ATOM 902 O O . ILE A 1 118 ? -23.448 0.985 11.076 1.00 84.38 118 ILE A O 1
ATOM 906 N N . ARG A 1 119 ? -24.028 0.078 13.050 1.00 85.12 119 ARG A N 1
ATOM 907 C CA . ARG A 1 119 ? -25.332 -0.398 12.605 1.00 85.12 119 ARG A CA 1
ATOM 908 C C . ARG A 1 119 ? -26.308 0.748 12.353 1.00 85.12 119 ARG A C 1
ATOM 910 O O . ARG A 1 119 ? -27.026 0.692 11.361 1.00 85.12 119 ARG A O 1
ATOM 917 N N . GLN A 1 120 ? -26.306 1.782 13.193 1.00 83.94 120 GLN A N 1
ATOM 918 C CA . GLN A 1 120 ? -27.168 2.956 13.036 1.00 83.94 120 GLN A CA 1
ATOM 919 C C . GLN A 1 120 ? -26.724 3.877 11.893 1.00 83.94 120 GLN A C 1
ATOM 921 O O . GLN A 1 120 ? -27.557 4.297 11.097 1.00 83.94 120 GLN A O 1
ATOM 926 N N . GLN A 1 121 ? -25.429 4.188 11.794 1.00 81.38 121 GLN A N 1
ATOM 927 C CA . GLN A 1 121 ? -24.912 5.119 10.785 1.00 81.38 121 GLN A CA 1
ATOM 928 C C . GLN A 1 121 ? -24.689 4.475 9.421 1.00 81.38 121 GLN A C 1
ATOM 930 O O . GLN A 1 121 ? -24.910 5.110 8.393 1.00 81.38 121 GLN A O 1
ATOM 935 N N . TYR A 1 122 ? -24.236 3.221 9.395 1.00 84.06 122 TYR A N 1
ATOM 936 C CA . TYR A 1 122 ? -23.759 2.586 8.166 1.00 84.06 122 TYR A CA 1
ATOM 937 C C . TYR A 1 122 ? -24.534 1.320 7.794 1.00 84.06 122 TYR A C 1
ATOM 939 O O . TYR A 1 122 ? -24.301 0.760 6.724 1.00 84.06 122 TYR A O 1
ATOM 947 N N . GLY A 1 123 ? -25.443 0.844 8.653 1.00 81.62 123 GLY A N 1
ATOM 948 C CA . GLY A 1 123 ? -26.194 -0.394 8.425 1.00 81.62 123 GLY A CA 1
ATOM 949 C C . GLY A 1 123 ? -25.336 -1.662 8.494 1.00 81.62 123 GLY A C 1
ATOM 950 O O . GLY A 1 123 ? -25.792 -2.734 8.102 1.00 81.62 123 GLY A O 1
ATOM 951 N N . GLN A 1 124 ? -24.098 -1.558 8.978 1.00 79.00 124 GLN A N 1
ATOM 952 C CA . GLN A 1 124 ? -23.134 -2.657 9.043 1.00 79.00 124 GLN A CA 1
ATOM 953 C C . GLN A 1 124 ? -22.886 -3.053 10.500 1.00 79.00 124 GLN A C 1
ATOM 955 O O . GLN A 1 124 ? -23.125 -2.280 11.418 1.00 79.00 124 GLN A O 1
ATOM 960 N N . THR A 1 125 ? -22.395 -4.266 10.738 1.00 74.25 125 THR A N 1
ATOM 961 C CA . THR A 1 125 ? -22.001 -4.732 12.086 1.00 74.25 125 THR A CA 1
ATOM 962 C C . THR A 1 125 ? -20.538 -5.148 12.167 1.00 74.25 125 THR A C 1
ATOM 964 O O . THR A 1 125 ? -20.010 -5.349 13.258 1.00 74.25 125 THR A O 1
ATOM 967 N N . ALA A 1 126 ? -19.859 -5.259 11.025 1.00 74.69 126 ALA A N 1
ATOM 968 C CA . ALA A 1 126 ? -18.471 -5.682 10.950 1.00 74.69 126 ALA A CA 1
ATOM 969 C C . ALA A 1 126 ? -17.560 -4.484 10.674 1.00 74.69 126 ALA A C 1
ATOM 971 O O . ALA A 1 126 ? -17.659 -3.853 9.625 1.00 74.69 126 ALA A O 1
ATOM 972 N N . LEU A 1 127 ? -16.605 -4.227 11.572 1.00 75.50 127 LEU A N 1
ATOM 973 C CA . LEU A 1 127 ? -15.573 -3.200 11.367 1.00 75.50 127 LEU A CA 1
ATOM 974 C C . LEU A 1 127 ? -14.764 -3.415 10.083 1.00 75.50 127 LEU A C 1
ATOM 976 O O . LEU A 1 127 ? -14.285 -2.453 9.497 1.00 75.50 127 LEU A O 1
ATOM 980 N N . SER A 1 128 ? -14.632 -4.664 9.628 1.00 75.56 128 SER A N 1
ATOM 981 C CA . SER A 1 128 ? -13.929 -5.008 8.389 1.00 75.56 128 SER A CA 1
ATOM 982 C C . SER A 1 128 ? -14.633 -4.531 7.116 1.00 75.56 128 SER A C 1
ATOM 984 O O . SER A 1 128 ? -13.992 -4.494 6.070 1.00 75.56 128 SER A O 1
ATOM 986 N N . GLN A 1 129 ? -15.923 -4.184 7.182 1.00 78.56 129 GLN A N 1
ATOM 987 C CA . GLN A 1 129 ? -16.681 -3.662 6.038 1.00 78.56 129 GLN A CA 1
ATOM 988 C C . GLN A 1 129 ? -16.641 -2.129 5.941 1.00 78.56 129 GLN A C 1
ATOM 990 O O . GLN A 1 129 ? -17.048 -1.560 4.927 1.00 78.56 129 GLN A O 1
ATOM 995 N N . LEU A 1 130 ? -16.101 -1.460 6.963 1.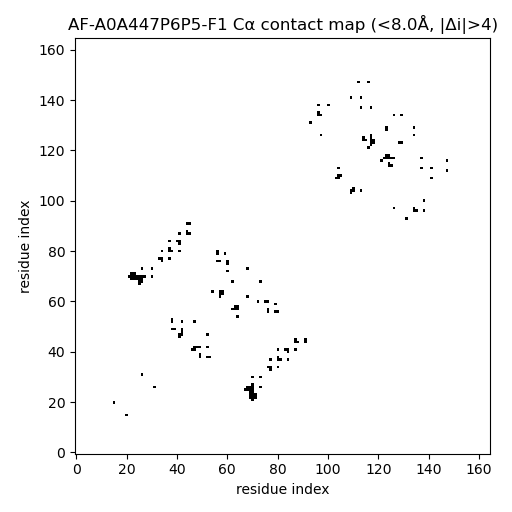00 81.50 130 LEU A N 1
ATOM 996 C CA . LEU A 1 130 ? -15.973 -0.010 6.991 1.00 81.50 130 LEU A CA 1
ATOM 997 C C . LEU A 1 130 ? -14.858 0.477 6.064 1.00 81.50 130 LEU A C 1
ATOM 999 O O . LEU A 1 130 ? -13.790 -0.128 5.945 1.00 81.50 130 LEU A O 1
ATOM 1003 N N . THR A 1 131 ? -15.079 1.638 5.449 1.00 80.88 131 THR A N 1
ATOM 1004 C CA . THR A 1 131 ? -14.047 2.330 4.671 1.00 80.88 131 THR A CA 1
ATOM 1005 C C . THR A 1 131 ? -13.032 3.023 5.596 1.00 80.88 131 THR A C 1
ATOM 1007 O O . THR A 1 131 ? -13.323 3.268 6.771 1.00 80.88 131 THR A O 1
ATOM 1010 N N . PRO A 1 132 ? -11.833 3.389 5.095 1.00 77.06 132 PRO A N 1
ATOM 1011 C CA . PRO A 1 132 ? -10.802 4.045 5.905 1.00 77.06 132 PRO A CA 1
ATOM 1012 C C . PRO A 1 132 ? -11.285 5.324 6.602 1.00 77.06 132 PRO A C 1
ATOM 1014 O O . PRO A 1 132 ? -10.866 5.618 7.720 1.00 77.06 132 PRO A O 1
ATOM 1017 N N . ASP A 1 133 ? -12.166 6.080 5.946 1.00 80.62 133 ASP A N 1
ATOM 1018 C CA . ASP A 1 133 ? -12.736 7.307 6.503 1.00 80.62 133 ASP A CA 1
ATOM 1019 C C . ASP A 1 133 ? -13.706 7.011 7.655 1.00 80.62 133 ASP A C 1
ATOM 1021 O O . ASP A 1 133 ? -13.615 7.601 8.731 1.00 80.62 133 ASP A O 1
ATOM 1025 N N . GLN A 1 134 ? -14.554 5.995 7.482 1.00 83.06 134 GLN A N 1
ATOM 1026 C CA . GLN A 1 134 ? -15.482 5.575 8.525 1.00 83.06 134 GLN A CA 1
ATOM 1027 C C . GLN A 1 134 ? -14.762 5.016 9.754 1.00 83.06 134 GLN A C 1
ATOM 1029 O O . GLN A 1 134 ? -15.156 5.323 10.877 1.00 83.06 134 GLN A O 1
ATOM 1034 N N . LEU A 1 135 ? -13.673 4.262 9.567 1.00 81.69 135 LEU A N 1
ATOM 1035 C CA . LEU A 1 135 ? -12.834 3.789 10.672 1.00 81.69 135 LEU A CA 1
ATOM 1036 C C . LEU A 1 135 ? -12.262 4.949 11.494 1.00 81.69 135 LEU A C 1
ATOM 1038 O O . LEU A 1 135 ? -12.271 4.891 12.724 1.00 81.69 135 LEU A O 1
ATOM 1042 N N . LYS A 1 136 ? -11.812 6.022 10.829 1.00 80.25 136 LYS A N 1
ATOM 1043 C CA . LYS A 1 136 ? -11.361 7.237 11.518 1.00 80.25 136 LYS A CA 1
ATOM 1044 C C . LYS A 1 136 ? -12.505 7.872 12.303 1.00 80.25 136 LYS A C 1
ATOM 1046 O O . LYS A 1 136 ? -12.310 8.127 13.481 1.00 80.25 136 LYS A O 1
ATOM 1051 N N . ASN A 1 137 ? -13.688 8.042 11.706 1.00 81.56 137 ASN A N 1
ATOM 1052 C CA . ASN A 1 137 ? -14.856 8.601 12.402 1.00 81.56 137 ASN A CA 1
ATOM 1053 C C . ASN A 1 137 ? -15.251 7.797 13.650 1.00 81.56 137 ASN A C 1
ATOM 1055 O O . ASN A 1 137 ? -15.552 8.385 14.686 1.00 81.56 137 ASN A O 1
ATOM 1059 N N . VAL A 1 138 ? -15.204 6.463 13.580 1.00 78.38 138 VAL A N 1
ATOM 1060 C CA . VAL A 1 138 ? -15.459 5.589 14.737 1.00 78.38 138 VAL A CA 1
ATOM 1061 C C . VAL A 1 138 ? -14.408 5.800 15.834 1.00 78.38 138 VAL A C 1
ATOM 1063 O O . VAL A 1 138 ? -14.762 5.882 17.011 1.00 78.38 138 VAL A O 1
ATOM 1066 N N . LEU A 1 139 ? -13.128 5.940 15.468 1.00 76.62 139 LEU A N 1
ATOM 1067 C CA . LEU A 1 139 ? -12.043 6.194 16.422 1.00 76.62 139 LEU A CA 1
ATOM 1068 C C . LEU A 1 139 ? -12.206 7.549 17.129 1.00 76.62 139 LEU A C 1
ATOM 1070 O O . LEU A 1 139 ? -11.948 7.638 18.326 1.00 76.62 139 LEU A O 1
ATOM 1074 N N . THR A 1 140 ? -12.672 8.586 16.425 1.00 75.81 140 THR A N 1
ATOM 1075 C CA . THR A 1 140 ? -12.905 9.919 17.008 1.00 75.81 140 THR A CA 1
ATOM 1076 C C . THR A 1 140 ? -14.077 9.955 17.990 1.00 75.81 140 THR A C 1
ATOM 1078 O O . THR A 1 140 ? -14.086 10.797 18.884 1.00 75.81 140 THR A O 1
ATOM 1081 N N . LEU A 1 141 ? -15.059 9.060 17.839 1.00 69.12 141 LEU A N 1
ATOM 1082 C CA . LEU A 1 141 ? -16.252 8.992 18.695 1.00 69.12 141 LEU A CA 1
ATOM 1083 C C . LEU A 1 141 ? -16.030 8.207 19.990 1.00 69.12 141 LEU A C 1
ATOM 1085 O O . LEU A 1 141 ? -16.706 8.456 20.989 1.00 69.12 141 LEU A O 1
ATOM 1089 N N . LEU A 1 142 ? -15.076 7.275 19.999 1.00 67.81 142 LEU A N 1
ATOM 1090 C CA . LEU A 1 142 ? -14.767 6.471 21.178 1.00 67.81 142 LEU A CA 1
ATOM 1091 C C . LEU A 1 142 ? -14.354 7.282 22.428 1.00 67.81 142 LEU A C 1
ATOM 1093 O O . LEU A 1 142 ? -14.832 6.951 23.514 1.00 67.81 142 LEU A O 1
ATOM 1097 N N . PRO A 1 143 ? -13.527 8.348 22.329 1.00 59.47 143 PRO A N 1
ATOM 1098 C CA . PRO A 1 143 ? -13.178 9.164 23.490 1.00 59.47 143 PRO A CA 1
ATOM 1099 C C . PRO A 1 143 ? -14.364 9.922 24.098 1.00 59.47 143 PRO A C 1
ATOM 1101 O O . PRO A 1 143 ? -14.266 10.371 25.237 1.00 59.47 143 PRO A O 1
ATOM 1104 N N . THR A 1 144 ? -15.478 10.094 23.377 1.00 56.03 144 THR A N 1
ATOM 1105 C CA . THR A 1 144 ? -16.563 10.977 23.824 1.00 56.03 144 THR A CA 1
ATOM 1106 C C . THR A 1 144 ? -17.509 10.331 24.831 1.00 56.03 144 THR A C 1
ATOM 1108 O O . THR A 1 144 ? -18.290 11.067 25.413 1.00 56.03 144 THR A O 1
ATOM 1111 N N . GLY A 1 145 ? -17.458 9.009 25.061 1.00 54.38 145 GLY A N 1
ATOM 1112 C CA . GLY A 1 145 ? -18.025 8.300 26.229 1.00 54.38 145 GLY A CA 1
ATOM 1113 C C . GLY A 1 145 ? -19.497 8.533 26.640 1.00 54.38 145 GLY A C 1
ATOM 1114 O O . GLY A 1 145 ? -19.956 7.884 27.574 1.00 54.38 145 GLY A O 1
ATOM 1115 N N . ALA A 1 146 ? -20.258 9.420 25.996 1.00 47.34 146 ALA A N 1
ATOM 1116 C CA . ALA A 1 146 ? -21.370 10.104 26.661 1.00 47.34 146 ALA A CA 1
ATOM 1117 C C . ALA A 1 146 ? -22.713 10.069 25.915 1.00 47.34 146 ALA A C 1
ATOM 1119 O O . ALA A 1 146 ? -23.671 10.647 26.414 1.00 47.34 146 ALA A O 1
ATOM 1120 N N . ALA A 1 147 ? -22.837 9.398 24.762 1.00 46.53 147 ALA A N 1
ATOM 1121 C CA . ALA A 1 147 ? -24.084 9.476 23.983 1.00 46.53 147 ALA A CA 1
ATOM 1122 C C . ALA A 1 147 ? -24.604 8.169 23.357 1.00 46.53 147 ALA A C 1
ATOM 1124 O O . ALA A 1 147 ? -25.599 8.215 22.644 1.00 46.53 147 ALA A O 1
ATOM 1125 N N . PHE A 1 148 ? -24.022 6.996 23.642 1.00 50.12 148 PHE A N 1
ATOM 1126 C CA . PHE A 1 148 ? -24.617 5.724 23.179 1.00 50.12 148 PHE A CA 1
ATOM 1127 C C . PHE A 1 148 ? -25.782 5.224 24.040 1.00 50.12 148 PHE A C 1
ATOM 1129 O O . PHE A 1 148 ? -26.414 4.224 23.712 1.00 50.12 148 PHE A O 1
ATOM 1136 N N . HIS A 1 149 ? -26.112 5.931 25.122 1.00 49.97 149 HIS A N 1
ATOM 1137 C CA . HIS A 1 149 ? -27.259 5.612 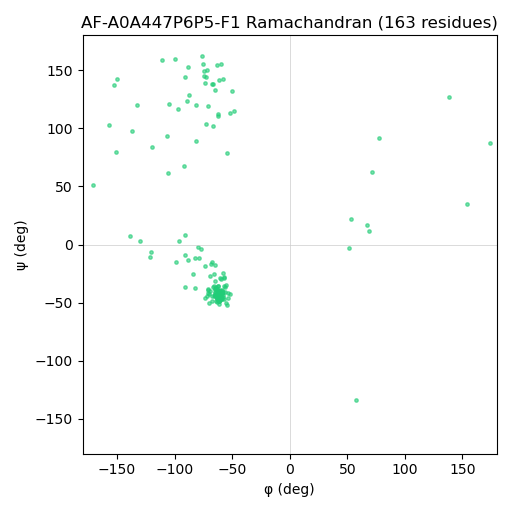25.961 1.00 49.97 149 HIS A CA 1
ATOM 1138 C C . HIS A 1 149 ? -28.382 6.629 25.742 1.00 49.97 149 HIS A C 1
ATOM 1140 O O . HIS A 1 149 ? -28.411 7.656 26.414 1.00 49.97 149 HIS A O 1
ATOM 1146 N N . SER A 1 150 ? -29.319 6.337 24.836 1.00 48.78 150 SER A N 1
ATOM 1147 C CA . SER A 1 150 ? -30.764 6.550 25.064 1.00 48.78 150 SER A CA 1
ATOM 1148 C C . SER A 1 150 ? -31.586 6.270 23.809 1.00 48.78 150 SER A C 1
ATOM 1150 O O . SER A 1 150 ? -31.888 7.187 23.056 1.00 48.78 150 SER A O 1
ATOM 1152 N N . ALA A 1 151 ? -31.986 5.009 23.616 1.00 42.94 151 ALA A N 1
ATOM 1153 C CA . ALA A 1 151 ? -33.259 4.647 22.975 1.00 42.94 151 ALA A CA 1
ATOM 1154 C C . ALA A 1 151 ? -33.535 3.132 23.096 1.00 42.94 151 ALA A C 1
ATOM 1156 O O . ALA A 1 151 ? -33.812 2.459 22.110 1.00 42.94 151 ALA A O 1
ATOM 1157 N N . ALA A 1 152 ? -33.459 2.561 24.301 1.00 43.91 152 ALA A N 1
ATOM 1158 C CA . ALA A 1 152 ? -34.009 1.228 24.546 1.00 43.91 152 ALA A CA 1
ATOM 1159 C C . ALA A 1 152 ? -34.750 1.205 25.891 1.00 43.91 152 ALA A C 1
ATOM 1161 O O . ALA A 1 152 ? -34.152 1.053 26.949 1.00 43.91 152 ALA A O 1
ATOM 1162 N N . ALA A 1 153 ? -36.074 1.364 25.798 1.00 45.50 153 ALA A N 1
ATOM 1163 C CA . ALA A 1 153 ? -37.077 0.914 26.764 1.00 45.50 153 ALA A CA 1
ATOM 1164 C C . ALA A 1 153 ? -37.180 1.637 28.126 1.00 45.50 153 ALA A C 1
ATOM 1166 O O . ALA A 1 153 ? -37.146 1.015 29.182 1.00 45.50 153 ALA A O 1
ATOM 1167 N N . ALA A 1 154 ? -37.503 2.933 28.098 1.00 41.31 154 ALA A N 1
ATOM 1168 C CA . ALA A 1 154 ? -38.394 3.529 29.100 1.00 41.31 154 ALA A CA 1
ATOM 1169 C C . ALA A 1 154 ? -39.844 3.466 28.579 1.00 41.31 154 ALA A C 1
ATOM 1171 O O . ALA A 1 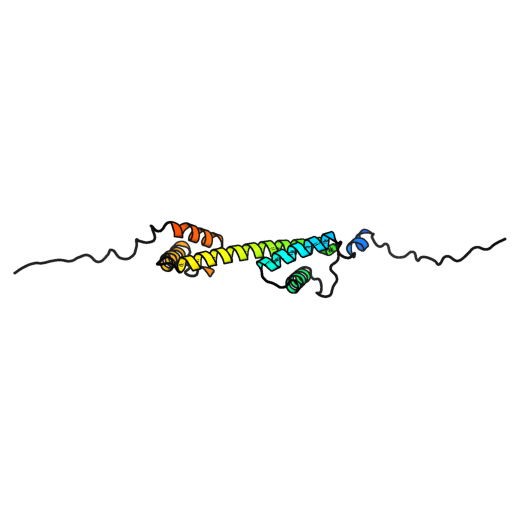154 ? -40.438 4.475 28.210 1.00 41.31 154 ALA A O 1
ATOM 1172 N N . THR A 1 155 ? -40.413 2.264 28.459 1.00 51.38 155 THR A N 1
ATOM 1173 C CA . THR A 1 155 ? -41.861 2.084 28.242 1.00 51.38 155 THR A CA 1
ATOM 1174 C C . THR A 1 155 ? -42.308 0.756 28.843 1.00 51.38 155 THR A C 1
ATOM 1176 O O . THR A 1 155 ? -42.475 -0.235 28.148 1.00 51.38 155 THR A O 1
ATOM 1179 N N . SER A 1 156 ? -42.500 0.730 30.158 1.00 43.81 156 SER A N 1
ATOM 1180 C CA . SER A 1 156 ? -43.611 -0.020 30.748 1.00 43.81 156 SER A CA 1
ATOM 1181 C C . SER A 1 156 ? -43.897 0.577 32.115 1.00 43.81 156 SER A C 1
ATOM 1183 O O . SER A 1 156 ? -43.132 0.413 33.063 1.00 43.81 156 SER A O 1
ATOM 1185 N N . GLY A 1 157 ? -44.963 1.372 32.145 1.00 46.06 157 GLY A N 1
ATOM 1186 C CA . GLY A 1 157 ? -45.391 2.177 33.270 1.00 46.06 157 GLY A CA 1
ATOM 1187 C C . GLY A 1 157 ? -45.730 1.346 34.499 1.00 46.06 157 GLY A C 1
ATOM 1188 O O . GLY A 1 157 ? -46.330 0.276 34.439 1.00 46.06 157 GLY A O 1
ATOM 1189 N N . ASN A 1 158 ? -45.330 1.927 35.615 1.00 42.53 158 ASN A N 1
ATOM 1190 C CA . ASN A 1 158 ? -45.648 1.569 36.975 1.00 42.53 158 ASN A CA 1
ATOM 1191 C C . ASN A 1 158 ? -47.170 1.700 37.193 1.00 42.53 158 ASN A C 1
ATOM 1193 O O . ASN A 1 158 ? -47.703 2.807 37.172 1.00 42.53 158 ASN A O 1
ATOM 1197 N N . GLY A 1 159 ? -47.867 0.577 37.367 1.00 43.78 159 GLY A N 1
ATOM 1198 C CA . GLY A 1 159 ? -49.286 0.511 37.721 1.00 43.78 159 GLY A CA 1
ATOM 1199 C C . GLY A 1 159 ? -49.471 0.098 39.178 1.00 43.78 159 GLY A C 1
ATOM 1200 O O . GLY A 1 159 ? -50.051 -0.947 39.449 1.00 43.78 159 GLY A O 1
ATOM 1201 N N . SER A 1 160 ? -48.955 0.893 40.118 1.00 48.84 160 SER A N 1
ATOM 1202 C CA . SER A 1 160 ? -49.333 0.785 41.530 1.00 48.84 160 SER A CA 1
ATOM 1203 C C . SER A 1 160 ? -50.751 1.323 41.709 1.00 48.84 160 SER A C 1
ATOM 1205 O O . SER A 1 160 ? -50.956 2.533 41.749 1.00 48.84 160 SER A O 1
ATOM 1207 N N . ALA A 1 161 ? -51.718 0.421 41.858 1.00 44.56 161 ALA A N 1
ATOM 1208 C CA . ALA A 1 161 ? -53.010 0.708 42.470 1.00 44.56 161 ALA A CA 1
ATOM 1209 C C . ALA A 1 161 ? -53.174 -0.202 43.693 1.00 44.56 161 ALA A C 1
ATOM 1211 O O . ALA A 1 161 ? -53.753 -1.282 43.647 1.00 44.56 161 ALA A O 1
ATOM 1212 N N . ILE A 1 162 ? -52.593 0.265 44.792 1.00 45.03 162 ILE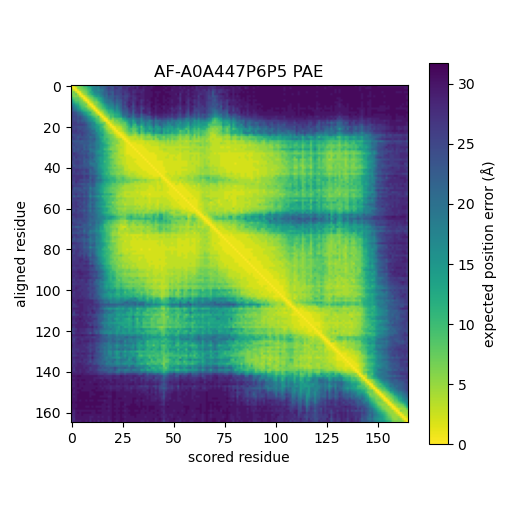 A N 1
ATOM 1213 C CA . ILE A 1 162 ? -53.028 -0.013 46.159 1.00 45.03 162 ILE A CA 1
ATOM 1214 C C . ILE A 1 162 ? -54.446 0.549 46.309 1.00 45.03 162 ILE A C 1
ATOM 1216 O O . ILE A 1 162 ? -54.614 1.765 46.287 1.00 45.03 162 ILE A O 1
ATOM 1220 N N . ILE A 1 163 ? -55.452 -0.313 46.471 1.00 54.66 163 ILE A N 1
ATOM 1221 C CA . ILE A 1 163 ? -56.742 0.057 47.065 1.00 54.66 163 ILE A CA 1
ATOM 1222 C C . ILE A 1 163 ? -57.099 -1.012 48.095 1.00 54.66 163 ILE A C 1
ATOM 1224 O O . ILE A 1 163 ? -57.180 -2.199 47.793 1.00 54.66 163 ILE A O 1
ATOM 1228 N N . ALA A 1 164 ? -57.239 -0.530 49.323 1.00 45.09 164 ALA A N 1
ATOM 1229 C CA . ALA A 1 164 ? -57.659 -1.239 50.511 1.00 45.09 164 ALA A CA 1
ATOM 1230 C C . ALA A 1 164 ? -59.162 -1.556 50.486 1.00 45.09 164 ALA A C 1
ATOM 1232 O O . ALA A 1 164 ? -59.945 -0.720 50.037 1.00 45.09 164 ALA A O 1
ATOM 1233 N N . CYS A 1 165 ? -59.527 -2.724 51.020 1.00 47.78 165 CYS A N 1
ATOM 1234 C CA . CYS A 1 165 ? -60.650 -2.976 51.932 1.00 47.78 165 CYS A CA 1
ATOM 1235 C C . CYS A 1 165 ? -60.546 -4.414 52.449 1.00 47.78 165 CYS A C 1
ATOM 1237 O O . CYS A 1 165 ? -60.310 -5.317 51.616 1.00 47.78 165 CYS A O 1
#

Sequence (165 aa):
MHPISGAPAQPPGEGRNPLSAASEQPLSMQQRTVLERLITRLISLTQQQSAEVWAGMKHDLGIKNDAPLLSRHFPAAEQNLTQRLGVAQQNHANRQVLSQLTELLGVGNNRQAVSDFIRQQYGQTALSQLTPDQLKNVLTLLPTGAAFHSAAAATSGNGSAIIAC

Solvent-accessible surface area (backbone atoms only — not comparable to full-atom values): 10284 Å² total; per-residue (Å²): 143,84,87,88,88,83,80,81,84,77,76,94,71,77,90,67,53,67,69,58,61,59,38,67,32,69,53,50,74,68,58,50,52,53,49,51,52,51,48,54,56,35,27,75,58,64,72,52,54,71,69,56,54,52,43,55,48,30,50,76,72,72,40,57,81,86,55,82,71,28,44,64,49,44,67,60,48,50,50,50,49,52,51,51,36,54,53,34,51,53,51,43,54,45,52,51,53,52,48,54,49,53,57,51,34,69,47,80,64,40,44,58,49,51,37,50,46,38,35,72,78,70,72,37,75,54,78,87,76,53,51,73,66,54,52,49,55,53,60,68,52,61,83,61,83,76,73,85,81,82,88,81,83,96,77,80,81,87,80,87,74,89,78,90,131

InterPro domains:
  IPR023597 Flagellar regulator Flk [PF27202] (29-90)

Mean predicted aligned error: 14.82 Å

Nearest PDB structures (foldseek):
  5szg-assembly1_B  TM=3.905E-01  e=5.469E+00  Homo sapiens
  7s0a-assembly1_A  TM=1.975E-01  e=1.066E+00  Talaromyces verruculosus

Secondary structure (DSSP, 8-state):
-----------------HHHHHHTSBPPHHHHHHHHHHHHHHHHHH---HHHHHHHHHHHTT--TTSPPBGGGHHHHHHHHHHHHHHHHHHHHHHHHHHHHHHHHTSTTHHHHHHHHHHHHHS---GGGS-HHHHHHHHHHGGG-SSS---S-------------

Foldseek 3Di:
DDDDDDDDDDDPDDPPVVVNVLQQAADDPVLVVLLVVLLVLLCVQPVDDSLVLLCVLCVVVVHDSPDGDTPNCSVSSNVVSVVSNVVSVLVSVLVVLVVVLVVLCVPDCLLVLLQVVCCVPPVDRDPVPDDSVVSVVSVVCSVVPDPSDDDDDPDDDDDDDDDDD